Protein AF-A0A9K3CWW4-F1 (afdb_monomer_lite)

Structure (mmCIF, N/CA/C/O backbone):
data_AF-A0A9K3CWW4-F1
#
_entry.id   AF-A0A9K3CWW4-F1
#
loop_
_atom_site.group_PDB
_atom_site.id
_atom_site.type_symbol
_atom_site.label_atom_id
_atom_site.label_alt_id
_atom_site.label_comp_id
_atom_site.label_asym_id
_atom_site.label_entity_id
_atom_site.label_seq_id
_atom_site.pdbx_PDB_ins_code
_atom_site.Cartn_x
_atom_site.Cartn_y
_atom_site.Cartn_z
_atom_site.occupancy
_atom_site.B_iso_or_equiv
_atom_site.auth_seq_id
_atom_site.auth_comp_id
_atom_site.auth_asym_id
_atom_site.auth_atom_id
_atom_site.pdbx_PDB_model_num
ATOM 1 N N . MET A 1 1 ? 15.025 -32.535 13.071 1.00 38.44 1 MET A N 1
ATOM 2 C CA . MET A 1 1 ? 14.009 -31.467 12.970 1.00 38.44 1 MET A CA 1
ATOM 3 C C . MET A 1 1 ? 14.697 -30.156 13.315 1.00 38.44 1 MET A C 1
ATOM 5 O O . MET A 1 1 ? 15.217 -30.085 14.423 1.00 38.44 1 MET A O 1
ATOM 9 N N . PRO A 1 2 ? 14.835 -29.186 12.398 1.00 36.25 2 PRO A N 1
ATOM 10 C CA . PRO A 1 2 ? 15.478 -27.924 12.736 1.00 36.25 2 PRO A CA 1
ATOM 11 C C . PRO A 1 2 ? 14.517 -27.084 13.588 1.00 36.25 2 PRO A C 1
ATOM 13 O O . PRO A 1 2 ? 13.321 -27.015 13.307 1.00 36.25 2 PRO A O 1
ATOM 16 N N . GLY A 1 3 ? 15.049 -26.552 14.688 1.00 36.06 3 GLY A N 1
ATOM 17 C CA . GLY A 1 3 ? 14.308 -25.910 15.765 1.00 36.06 3 GLY A CA 1
ATOM 18 C C . GLY A 1 3 ? 13.859 -24.493 15.429 1.00 36.06 3 GLY A C 1
ATOM 19 O O . GLY A 1 3 ? 14.588 -23.717 14.816 1.00 36.06 3 GLY A O 1
ATOM 20 N N . SER A 1 4 ? 12.650 -24.161 15.877 1.00 43.12 4 SER A N 1
ATOM 21 C CA . SER A 1 4 ? 12.118 -22.803 15.848 1.00 43.12 4 SER A CA 1
ATOM 22 C C . SER A 1 4 ? 12.796 -21.983 16.945 1.00 43.12 4 SER A C 1
ATOM 24 O O . SER A 1 4 ? 12.594 -22.245 18.131 1.00 43.12 4 SER A O 1
ATOM 26 N N . ALA A 1 5 ? 13.607 -20.998 16.563 1.00 39.91 5 ALA A N 1
ATOM 27 C CA . ALA A 1 5 ? 14.116 -19.996 17.489 1.00 39.91 5 ALA A CA 1
ATOM 28 C C . ALA A 1 5 ? 12.947 -19.109 17.947 1.00 39.91 5 ALA A C 1
ATOM 30 O O . ALA A 1 5 ? 12.451 -18.276 17.194 1.00 39.91 5 ALA A O 1
ATOM 31 N N . VAL A 1 6 ? 12.479 -19.315 19.179 1.00 44.81 6 VAL A N 1
ATOM 32 C CA . VAL A 1 6 ? 11.601 -18.366 19.868 1.00 44.81 6 VAL A CA 1
ATOM 33 C C . VAL A 1 6 ? 12.498 -17.279 20.446 1.00 44.81 6 VAL A C 1
ATOM 35 O O . VAL A 1 6 ? 13.182 -17.496 21.443 1.00 44.81 6 VAL A O 1
ATOM 38 N N . THR A 1 7 ? 12.517 -16.107 19.820 1.00 43.84 7 THR A N 1
ATOM 39 C CA . THR A 1 7 ? 13.051 -14.899 20.449 1.00 43.84 7 THR A CA 1
ATOM 40 C C . THR A 1 7 ? 11.961 -14.327 21.353 1.00 43.84 7 THR A C 1
ATOM 42 O O . THR A 1 7 ? 11.045 -13.636 20.914 1.00 43.84 7 THR A O 1
ATOM 45 N N . SER A 1 8 ? 12.006 -14.665 22.641 1.00 48.34 8 SER A N 1
ATOM 46 C CA . SER A 1 8 ? 11.133 -14.053 23.644 1.00 48.34 8 SER A CA 1
ATOM 47 C C . SER A 1 8 ? 11.522 -12.582 23.837 1.00 48.34 8 SER A C 1
ATOM 49 O O . SER A 1 8 ? 12.513 -12.288 24.505 1.00 48.34 8 SER A O 1
ATOM 51 N N . SER A 1 9 ? 10.754 -11.659 23.254 1.00 47.38 9 SER A N 1
ATOM 52 C CA . SER A 1 9 ? 10.781 -10.238 23.628 1.00 47.38 9 SER A CA 1
ATOM 53 C C . SER A 1 9 ? 9.892 -10.025 24.864 1.00 47.38 9 SER A C 1
ATOM 55 O O . SER A 1 9 ? 8.793 -10.584 24.897 1.00 47.38 9 SER A O 1
ATOM 57 N N . PRO A 1 10 ? 10.318 -9.240 25.871 1.00 55.88 10 PRO A N 1
ATOM 58 C CA . PRO A 1 10 ? 9.553 -9.032 27.097 1.00 55.88 10 PRO A CA 1
ATOM 59 C C . PRO A 1 10 ? 8.362 -8.104 26.819 1.00 55.88 10 PRO A C 1
ATOM 61 O O . PRO A 1 10 ? 8.512 -7.107 26.117 1.00 55.88 10 PRO A O 1
ATOM 64 N N . ASP A 1 11 ? 7.185 -8.472 27.326 1.00 54.72 11 ASP A N 1
ATOM 65 C CA . ASP A 1 11 ? 5.957 -7.669 27.425 1.00 54.72 11 ASP A CA 1
ATOM 66 C C . ASP A 1 11 ? 5.716 -6.639 26.315 1.00 54.72 11 ASP A C 1
ATOM 68 O O . ASP A 1 11 ? 5.769 -5.422 26.514 1.00 54.72 11 ASP A O 1
ATOM 72 N N . THR A 1 12 ? 5.355 -7.113 25.122 1.00 59.53 12 THR A N 1
ATOM 73 C CA . THR A 1 12 ? 4.707 -6.221 24.161 1.00 59.53 12 THR A CA 1
ATOM 74 C C . THR A 1 12 ? 3.271 -5.995 24.631 1.00 59.53 12 THR A C 1
ATOM 76 O O . THR A 1 12 ? 2.384 -6.806 24.376 1.00 59.53 12 THR A O 1
ATOM 79 N N . ASN A 1 13 ? 3.015 -4.859 25.286 1.00 73.75 13 ASN A N 1
ATOM 80 C CA . ASN A 1 13 ? 1.665 -4.358 25.592 1.00 73.75 13 ASN A CA 1
ATOM 81 C C . ASN A 1 13 ? 0.868 -3.990 24.321 1.00 73.75 13 ASN A C 1
ATOM 83 O O . ASN A 1 13 ? -0.056 -3.189 24.384 1.00 73.75 13 ASN A O 1
ATOM 87 N N . LEU A 1 14 ? 1.244 -4.516 23.156 1.00 80.62 14 LEU A N 1
ATOM 88 C CA . LEU A 1 14 ? 0.654 -4.238 21.858 1.00 80.62 14 LEU A CA 1
ATOM 89 C C . LEU A 1 14 ? 0.325 -5.563 21.185 1.00 80.62 14 LEU A C 1
ATOM 91 O O . LEU A 1 14 ? 1.197 -6.406 20.980 1.00 80.62 14 LEU A O 1
ATOM 95 N N . ARG A 1 15 ? -0.936 -5.729 20.803 1.00 83.81 15 ARG A N 1
ATOM 96 C CA . ARG A 1 15 ? -1.392 -6.828 19.953 1.00 83.81 15 ARG A CA 1
ATOM 97 C C . ARG A 1 15 ? -1.888 -6.254 18.646 1.00 83.81 15 ARG A C 1
ATOM 99 O O . ARG A 1 15 ? -2.674 -5.316 18.669 1.00 83.81 15 ARG A O 1
ATOM 106 N N . VAL A 1 16 ? -1.470 -6.830 17.527 1.00 86.50 16 VAL A N 1
ATOM 107 C CA . VAL A 1 16 ? -1.938 -6.410 16.205 1.00 86.50 16 VAL A CA 1
ATOM 108 C C . VAL A 1 16 ? -2.777 -7.527 15.604 1.00 86.50 16 VAL A C 1
ATOM 110 O O . VAL A 1 16 ? -2.307 -8.654 15.475 1.00 86.50 16 VAL A O 1
ATOM 113 N N . ALA A 1 17 ? -4.020 -7.217 15.256 1.00 88.19 17 ALA A N 1
ATOM 114 C CA . ALA A 1 17 ? -4.850 -8.057 14.407 1.00 88.19 17 ALA A CA 1
ATOM 115 C C . ALA A 1 17 ? -4.706 -7.577 12.963 1.00 88.19 17 ALA A C 1
ATOM 117 O O . ALA A 1 17 ? -4.782 -6.375 12.710 1.00 88.19 17 ALA A O 1
ATOM 118 N N . LEU A 1 18 ? -4.499 -8.510 12.036 1.00 90.81 18 LEU A N 1
ATOM 119 C CA . LEU A 1 18 ? -4.387 -8.240 10.606 1.00 90.81 18 LEU A CA 1
ATOM 120 C C . LEU A 1 18 ? -5.526 -8.949 9.877 1.00 90.81 18 LEU A C 1
ATOM 122 O O . LEU A 1 18 ? -5.739 -10.143 10.078 1.00 90.81 18 LEU A O 1
ATOM 126 N N . ASP A 1 19 ? -6.221 -8.209 9.023 1.00 92.12 19 ASP A N 1
ATOM 127 C CA . ASP A 1 19 ? -7.138 -8.752 8.029 1.00 92.12 19 ASP A CA 1
ATOM 128 C C . ASP A 1 19 ? -6.464 -8.629 6.662 1.00 92.12 19 ASP A C 1
ATOM 130 O O . ASP A 1 19 ? -6.178 -7.519 6.212 1.00 92.12 19 ASP A O 1
ATOM 134 N N . LEU A 1 20 ? -6.156 -9.764 6.037 1.00 92.00 20 LEU A N 1
ATOM 135 C CA . LEU A 1 20 ? -5.507 -9.839 4.728 1.00 92.00 20 LEU A CA 1
ATOM 136 C C . LEU A 1 20 ? -6.531 -10.267 3.677 1.00 92.00 20 LEU A C 1
ATOM 138 O O . LEU A 1 20 ? -6.490 -11.381 3.153 1.00 92.00 20 LEU A O 1
ATOM 142 N N . GLY A 1 21 ? -7.481 -9.377 3.403 1.00 92.81 21 GLY A N 1
ATOM 143 C CA . GLY A 1 21 ? -8.487 -9.586 2.373 1.00 92.81 21 GLY A CA 1
ATOM 144 C C . GLY A 1 21 ? -7.905 -9.508 0.962 1.00 92.81 21 GLY A C 1
ATOM 145 O O . GLY A 1 21 ? -6.781 -9.062 0.737 1.00 92.81 21 GLY A O 1
ATOM 146 N N . THR A 1 22 ? -8.693 -9.927 -0.028 1.00 93.75 22 THR A N 1
ATOM 147 C CA . THR A 1 22 ? -8.244 -9.987 -1.429 1.00 93.75 22 THR A CA 1
ATOM 148 C C . THR A 1 22 ? -8.008 -8.605 -2.033 1.00 93.75 22 THR A C 1
ATOM 150 O O . THR A 1 22 ? -6.981 -8.375 -2.657 1.00 93.75 22 THR A O 1
ATOM 153 N N . SER A 1 23 ? -8.958 -7.680 -1.874 1.00 93.31 23 SER A N 1
ATOM 154 C CA . SER A 1 23 ? -8.845 -6.325 -2.438 1.00 93.31 23 SER A CA 1
ATOM 155 C C . SER A 1 23 ? -8.393 -5.297 -1.414 1.00 93.31 23 SER A C 1
ATOM 157 O O . SER A 1 23 ? -7.757 -4.307 -1.781 1.00 93.31 23 SER A O 1
ATOM 159 N N . PHE A 1 24 ? -8.743 -5.521 -0.148 1.00 93.00 24 PHE A N 1
ATOM 160 C CA . PHE A 1 24 ? -8.440 -4.624 0.950 1.00 93.00 24 PHE A CA 1
ATOM 161 C C . PHE A 1 24 ? -7.908 -5.404 2.145 1.00 93.00 24 PHE A C 1
ATOM 163 O O . PHE A 1 24 ? -8.464 -6.446 2.489 1.00 93.00 24 PHE A O 1
ATOM 170 N N . SER A 1 25 ? -6.902 -4.835 2.798 1.00 92.06 25 SER A N 1
ATOM 171 C CA . SER A 1 25 ? -6.378 -5.275 4.085 1.00 92.06 25 SER A CA 1
ATOM 172 C C . SER A 1 25 ? -6.669 -4.236 5.160 1.00 92.06 25 SER A C 1
ATOM 174 O O . SER A 1 25 ? -6.747 -3.034 4.886 1.00 92.06 25 SER A O 1
ATOM 176 N N . GLY A 1 26 ? -6.812 -4.699 6.394 1.00 90.69 26 GLY A N 1
ATOM 177 C CA . GLY A 1 26 ? -7.041 -3.878 7.575 1.00 90.69 26 GLY A CA 1
ATOM 178 C C . GLY A 1 26 ? -6.129 -4.292 8.720 1.00 90.69 26 GLY A C 1
ATOM 179 O O . GLY A 1 26 ? -5.570 -5.390 8.728 1.00 90.69 26 GLY A O 1
ATOM 180 N N . HIS A 1 27 ? -5.990 -3.416 9.710 1.00 88.88 27 HIS A N 1
ATOM 181 C CA . HIS A 1 27 ? -5.324 -3.776 10.952 1.00 88.88 27 HIS A CA 1
ATOM 182 C C . HIS A 1 27 ? -5.983 -3.107 12.153 1.00 88.88 27 HIS A C 1
ATOM 184 O O . HIS A 1 27 ? -6.633 -2.070 12.023 1.00 88.88 27 HIS A O 1
ATOM 190 N N . VAL A 1 28 ? -5.780 -3.697 13.328 1.00 88.69 28 VAL A N 1
ATOM 191 C CA . VAL A 1 28 ? -6.115 -3.083 14.613 1.00 88.69 28 VAL A CA 1
ATOM 192 C C . VAL A 1 28 ? -4.985 -3.344 15.598 1.00 88.69 28 VAL A C 1
ATOM 194 O O . VAL A 1 28 ? -4.604 -4.493 15.805 1.00 88.69 28 VAL A O 1
ATOM 197 N N . ILE A 1 29 ? -4.474 -2.291 16.223 1.00 86.56 29 ILE A N 1
ATOM 198 C CA . ILE A 1 29 ? -3.520 -2.328 17.328 1.00 86.56 29 ILE A CA 1
ATOM 199 C C . ILE A 1 29 ? -4.308 -2.198 18.633 1.00 86.56 29 ILE A C 1
ATOM 201 O O . ILE A 1 29 ? -5.062 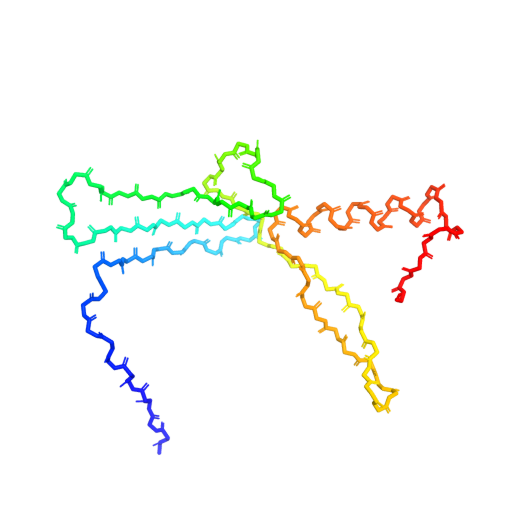-1.250 18.836 1.00 86.56 29 ILE A O 1
ATOM 205 N N . CYS A 1 30 ? -4.130 -3.156 19.528 1.00 84.25 30 CYS A N 1
ATOM 206 C CA . CYS A 1 30 ? -4.707 -3.187 20.862 1.00 84.25 30 CYS A CA 1
ATOM 207 C C . CYS A 1 30 ? -3.598 -2.982 21.892 1.00 84.25 30 CYS A C 1
ATOM 209 O O . CYS A 1 30 ? -2.637 -3.753 21.922 1.00 84.25 30 CYS A O 1
ATOM 211 N N . HIS A 1 31 ? -3.744 -1.965 22.743 1.00 83.12 31 HIS A N 1
ATOM 212 C CA . HIS A 1 31 ? -2.791 -1.657 23.805 1.00 83.12 31 HIS A CA 1
ATOM 213 C C . HIS A 1 31 ? -3.176 -2.424 25.076 1.00 83.12 31 HIS A C 1
ATOM 215 O O . HIS A 1 31 ? -3.958 -1.955 25.904 1.00 83.12 31 HIS A O 1
ATOM 221 N N . THR A 1 32 ? -2.661 -3.642 25.238 1.00 71.88 32 THR A N 1
ATOM 222 C CA . THR A 1 32 ? -2.939 -4.481 26.408 1.00 71.88 32 THR A CA 1
ATOM 223 C C . THR A 1 32 ? -2.170 -3.958 27.618 1.00 71.88 32 THR A C 1
ATOM 225 O O . THR A 1 32 ? -1.045 -4.367 27.862 1.00 71.88 32 THR A O 1
ATOM 228 N N . GLY A 1 33 ? -2.767 -3.019 28.352 1.00 70.81 33 GLY A N 1
ATOM 229 C CA . GLY A 1 33 ? -2.177 -2.394 29.543 1.00 70.81 33 GLY A CA 1
ATOM 230 C C . GLY A 1 33 ? -2.636 -0.952 29.763 1.00 70.81 33 GLY A C 1
ATOM 231 O O . GLY A 1 33 ? -2.595 -0.462 30.889 1.00 70.81 33 GLY A O 1
ATOM 232 N N . ASP A 1 34 ? -3.137 -0.300 28.714 1.00 67.00 34 ASP A N 1
ATOM 233 C CA . ASP A 1 34 ? -3.669 1.059 28.767 1.00 67.00 34 ASP A CA 1
ATOM 234 C C . ASP A 1 34 ? -5.203 1.006 28.899 1.00 67.00 34 ASP A C 1
ATOM 236 O O . ASP A 1 34 ? -5.904 0.498 28.022 1.00 67.00 34 ASP A O 1
ATOM 240 N N . LYS A 1 35 ? -5.750 1.464 30.035 1.00 64.81 35 LYS A N 1
ATOM 241 C CA . LYS A 1 35 ? -7.201 1.389 30.308 1.00 64.81 35 LYS A CA 1
ATOM 242 C C . LYS A 1 35 ? -8.013 2.344 29.428 1.00 64.81 35 LYS A C 1
ATOM 244 O O . LYS A 1 35 ? -9.194 2.073 29.185 1.00 64.81 35 LYS A O 1
ATOM 249 N N . ASP A 1 36 ? -7.367 3.394 28.923 1.00 67.31 36 ASP A N 1
ATOM 250 C CA . ASP A 1 36 ? -8.016 4.517 28.245 1.00 67.31 36 ASP A CA 1
ATOM 251 C C . ASP A 1 36 ? -7.803 4.501 26.722 1.00 67.31 36 ASP A C 1
ATOM 253 O O . ASP A 1 36 ? -8.546 5.151 25.985 1.00 67.31 36 ASP A O 1
ATOM 257 N N . LYS A 1 37 ? -6.854 3.699 26.216 1.00 61.16 37 LYS A N 1
ATOM 258 C CA . LYS A 1 37 ? -6.599 3.517 24.778 1.00 61.16 37 LYS A CA 1
ATOM 259 C C . LYS A 1 37 ? -6.847 2.083 24.349 1.00 61.16 37 LYS A C 1
ATOM 261 O O . LYS A 1 37 ? -5.964 1.235 24.388 1.00 61.16 37 LYS A O 1
ATOM 266 N N . LYS A 1 38 ? -8.081 1.799 23.935 1.00 67.44 38 LYS A N 1
ATOM 267 C CA . LYS A 1 38 ? -8.485 0.413 23.684 1.00 67.44 38 LYS A CA 1
ATOM 268 C C . LYS A 1 38 ? -8.062 -0.117 22.317 1.00 67.44 38 LYS A C 1
ATOM 270 O O . LYS A 1 38 ? -7.646 -1.268 22.263 1.00 67.4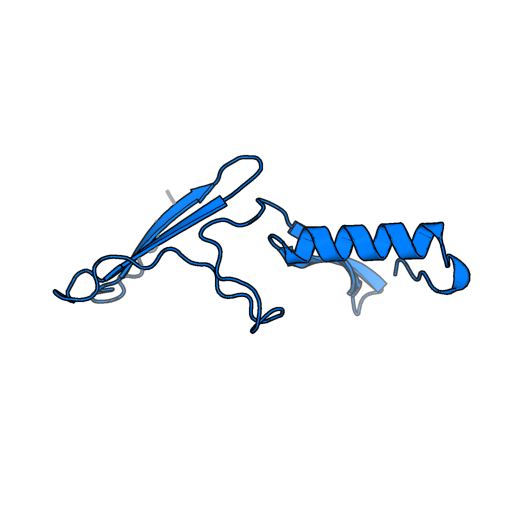4 38 LYS A O 1
ATOM 275 N N . LEU A 1 39 ? -8.163 0.663 21.236 1.00 76.06 39 LEU A N 1
ATOM 276 C CA . LEU A 1 39 ? -7.906 0.180 19.871 1.00 76.06 39 LEU A CA 1
ATOM 277 C C . LEU A 1 39 ? -7.496 1.329 18.928 1.00 76.06 39 LEU A C 1
ATOM 279 O O . LEU A 1 39 ? -8.171 2.355 18.888 1.00 76.06 39 LEU A O 1
ATOM 283 N N . GLU A 1 40 ? -6.450 1.129 18.126 1.00 83.06 40 GLU A N 1
ATOM 284 C CA . GLU A 1 40 ? -6.075 1.986 16.991 1.00 83.06 40 GLU A CA 1
ATOM 285 C C . GLU A 1 40 ? -6.209 1.180 15.694 1.00 83.06 40 GLU A C 1
ATOM 287 O O . GLU A 1 40 ? -5.681 0.080 15.604 1.00 83.06 40 GLU A O 1
ATOM 292 N N . ALA A 1 41 ? -6.923 1.688 14.688 1.00 81.62 41 ALA A N 1
ATOM 293 C CA . ALA A 1 41 ? -7.251 0.911 13.483 1.00 81.62 41 ALA A CA 1
ATOM 294 C C . ALA A 1 41 ? -6.994 1.664 12.173 1.00 81.62 41 ALA A C 1
ATOM 296 O O . ALA A 1 41 ? -7.531 1.291 11.136 1.00 81.62 41 ALA A O 1
ATOM 297 N N . PHE A 1 42 ? -6.239 2.762 12.208 1.00 80.94 42 PHE A N 1
ATOM 298 C CA . PHE A 1 42 ? -6.073 3.656 11.065 1.00 80.94 42 PHE A CA 1
ATOM 299 C C . PHE A 1 42 ? -4.661 3.594 10.492 1.00 80.94 42 PHE A C 1
ATOM 301 O O . PHE A 1 42 ? -3.677 3.668 11.224 1.00 80.94 42 PHE A O 1
ATOM 308 N N . TYR A 1 43 ? -4.559 3.524 9.166 1.00 72.94 43 TYR A N 1
ATOM 309 C CA . TYR A 1 43 ? -3.282 3.632 8.471 1.00 72.94 43 TYR A CA 1
ATOM 310 C C . TYR A 1 43 ? -2.787 5.083 8.469 1.00 72.94 43 TYR A C 1
ATOM 312 O O . TYR A 1 43 ? -3.537 6.010 8.153 1.00 72.94 43 TYR A O 1
ATOM 320 N N . LYS A 1 44 ? -1.500 5.260 8.784 1.00 71.88 44 LYS A N 1
ATOM 321 C CA . LYS A 1 44 ? -0.757 6.510 8.592 1.00 71.88 44 LYS A CA 1
ATOM 322 C C . LYS A 1 44 ? 0.237 6.307 7.454 1.00 71.88 44 LYS A C 1
ATOM 324 O O . LYS A 1 44 ? 1.144 5.489 7.566 1.00 71.88 44 LYS A O 1
ATOM 329 N N . TRP A 1 45 ? 0.045 7.047 6.373 1.00 67.81 45 TRP A N 1
ATOM 330 C CA . TRP A 1 45 ? 0.874 6.986 5.173 1.00 67.81 45 TRP A CA 1
ATOM 331 C C . TRP A 1 45 ? 1.965 8.053 5.264 1.00 67.81 45 TRP A C 1
ATOM 333 O O . TRP A 1 45 ? 1.652 9.239 5.366 1.00 67.81 45 TRP A O 1
ATOM 343 N N . THR A 1 46 ? 3.239 7.654 5.266 1.00 68.06 46 THR A N 1
ATOM 344 C CA . THR A 1 46 ? 4.376 8.593 5.351 1.00 68.06 46 THR A CA 1
ATOM 345 C C . THR A 1 46 ? 4.507 9.460 4.101 1.00 68.06 46 THR A C 1
ATOM 347 O O . THR A 1 46 ? 4.911 10.615 4.193 1.00 68.06 46 THR A O 1
ATOM 350 N N . ASP A 1 47 ? 4.114 8.927 2.949 1.00 68.31 47 ASP A N 1
ATOM 351 C CA . ASP A 1 47 ? 4.069 9.593 1.648 1.00 68.31 47 ASP A CA 1
ATOM 352 C C . ASP A 1 47 ? 2.816 10.468 1.458 1.00 68.31 47 ASP A C 1
ATOM 354 O O . ASP A 1 47 ? 2.746 11.269 0.525 1.00 68.31 47 ASP A O 1
ATOM 358 N N . GLN A 1 48 ? 1.819 10.342 2.343 1.00 64.94 48 GLN A N 1
ATOM 359 C CA . GLN A 1 48 ? 0.583 11.133 2.315 1.00 64.94 48 GLN A CA 1
ATOM 360 C C . GLN A 1 48 ? 0.173 11.603 3.722 1.00 64.94 48 GLN A C 1
ATOM 362 O O . GLN A 1 48 ? -0.901 11.234 4.214 1.00 64.94 48 GLN A O 1
ATOM 367 N N . PRO A 1 49 ? 0.983 12.465 4.367 1.00 67.12 49 PRO A N 1
ATOM 368 C CA . PRO A 1 49 ? 0.785 12.874 5.761 1.00 67.12 49 PRO A CA 1
ATOM 369 C C . PRO A 1 49 ? -0.521 13.650 6.005 1.00 67.12 49 PRO A C 1
ATOM 371 O O . PRO A 1 49 ? -1.009 13.684 7.130 1.00 67.12 49 PRO A O 1
ATOM 374 N N . ASN A 1 50 ? -1.107 14.234 4.952 1.00 69.25 50 ASN A N 1
ATOM 375 C CA . ASN A 1 50 ? -2.355 15.005 5.009 1.00 69.25 50 ASN A CA 1
ATOM 376 C C . ASN A 1 50 ? -3.591 14.211 4.540 1.00 69.25 50 ASN A C 1
ATOM 378 O O . ASN A 1 50 ? -4.664 14.790 4.378 1.00 69.25 50 ASN A O 1
ATOM 382 N N . SER A 1 51 ? -3.454 12.912 4.259 1.00 66.88 51 SER A N 1
ATOM 383 C CA . SER A 1 51 ? -4.583 12.087 3.819 1.00 66.88 51 SER A CA 1
ATOM 384 C C . SER A 1 51 ? -5.546 11.789 4.969 1.00 66.88 51 SER A C 1
ATOM 386 O O . SER A 1 51 ? -5.150 11.662 6.130 1.00 66.88 51 SER A O 1
ATOM 388 N N . THR A 1 52 ? -6.838 11.665 4.651 1.00 69.00 52 THR A N 1
ATOM 389 C CA . THR A 1 52 ? -7.824 11.158 5.608 1.00 69.00 52 THR A CA 1
ATOM 390 C C . THR A 1 52 ? -7.391 9.771 6.069 1.00 69.00 52 THR A C 1
ATOM 392 O O . THR A 1 52 ? -7.205 8.867 5.256 1.00 69.00 52 THR A O 1
ATOM 395 N N . GLN A 1 53 ? -7.247 9.605 7.380 1.00 70.50 53 GLN A N 1
ATOM 396 C CA . GLN A 1 53 ? -6.940 8.319 7.988 1.00 70.50 53 GLN A CA 1
ATOM 397 C C . GLN A 1 53 ? -8.019 7.296 7.617 1.00 70.50 53 GLN A C 1
ATOM 399 O O . GLN A 1 53 ? -9.192 7.464 7.946 1.00 70.50 53 GLN A O 1
ATOM 404 N N . TYR A 1 54 ? -7.617 6.233 6.923 1.00 76.94 54 TYR A N 1
ATOM 405 C CA . TYR A 1 54 ? -8.497 5.134 6.533 1.00 76.94 54 TYR A CA 1
ATOM 406 C C . TYR A 1 54 ? -8.157 3.885 7.332 1.00 76.94 54 TYR A C 1
ATOM 408 O O . TYR A 1 54 ? -6.988 3.595 7.582 1.00 76.94 54 TYR A O 1
ATOM 416 N N . CYS A 1 55 ? -9.178 3.119 7.709 1.00 81.12 55 CYS A N 1
ATOM 417 C CA . CYS A 1 55 ? -8.996 1.868 8.447 1.00 81.12 55 CYS A CA 1
ATOM 418 C C . CYS A 1 55 ? -8.638 0.662 7.567 1.00 81.12 55 CYS A C 1
ATOM 420 O O . CYS A 1 55 ? -8.442 -0.446 8.060 1.00 81.12 55 CYS A O 1
ATOM 422 N N . LYS A 1 56 ? -8.545 0.881 6.253 1.00 87.94 56 LYS A N 1
ATOM 423 C CA . LYS A 1 56 ? -8.203 -0.136 5.265 1.00 87.94 56 LYS A CA 1
ATOM 424 C C . LYS A 1 56 ? -7.247 0.406 4.216 1.00 87.94 56 LYS A C 1
ATOM 426 O O . LYS A 1 56 ? -7.252 1.596 3.891 1.00 87.94 56 LYS A O 1
ATOM 431 N N . THR A 1 57 ? -6.479 -0.499 3.643 1.00 89.44 57 THR A N 1
ATOM 432 C CA . THR A 1 57 ? -5.606 -0.252 2.504 1.00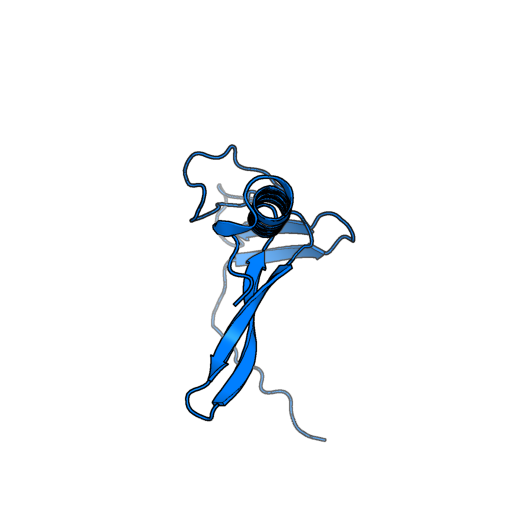 89.44 57 THR A CA 1
ATOM 433 C C . THR A 1 57 ? -5.852 -1.267 1.407 1.00 89.44 57 THR A C 1
ATOM 435 O O . THR A 1 57 ? -6.440 -2.308 1.676 1.00 89.44 57 THR A O 1
ATOM 438 N N . HIS A 1 58 ? -5.420 -0.992 0.179 1.00 91.31 58 HIS A N 1
ATOM 439 C CA . HIS A 1 58 ? -5.427 -2.024 -0.850 1.00 91.31 58 HIS A CA 1
ATOM 440 C C . HIS A 1 58 ? -4.429 -3.136 -0.542 1.00 91.31 58 HIS A C 1
ATOM 442 O O . HIS A 1 58 ? -3.304 -2.887 -0.112 1.00 91.31 58 HIS A O 1
ATOM 448 N N . THR A 1 59 ? -4.820 -4.367 -0.838 1.00 94.12 59 THR A N 1
ATOM 449 C CA . THR A 1 59 ? -3.908 -5.513 -0.815 1.00 94.12 59 THR A CA 1
ATOM 450 C C . THR A 1 59 ? -3.087 -5.508 -2.103 1.00 94.1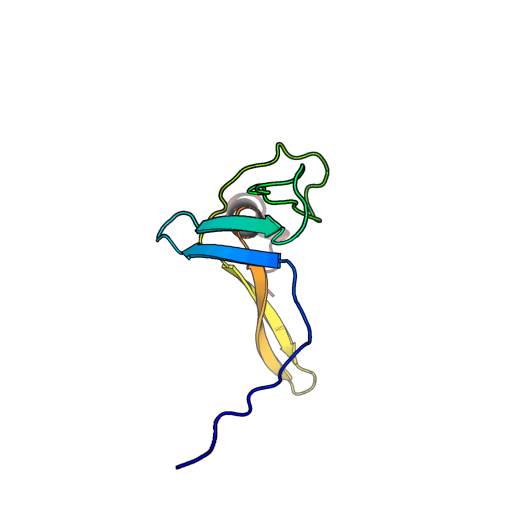2 59 THR A C 1
ATOM 452 O O . THR A 1 59 ? -3.339 -6.279 -3.023 1.00 94.12 59 THR A O 1
ATOM 455 N N . ALA A 1 60 ? -2.158 -4.558 -2.212 1.00 92.81 60 ALA A N 1
ATOM 456 C CA . ALA A 1 60 ? -1.395 -4.306 -3.429 1.00 92.81 60 ALA A CA 1
ATOM 457 C C . ALA A 1 60 ? 0.067 -3.965 -3.123 1.00 92.81 60 ALA A C 1
ATOM 459 O O . ALA A 1 60 ? 0.363 -3.298 -2.128 1.00 92.81 60 ALA A O 1
ATOM 460 N N . LEU A 1 61 ? 0.951 -4.389 -4.025 1.00 93.38 61 LEU A N 1
ATOM 461 C CA . LEU A 1 61 ? 2.372 -4.055 -4.075 1.00 93.38 61 LEU A CA 1
ATOM 462 C C . LEU A 1 61 ? 2.701 -3.560 -5.486 1.00 93.38 61 LEU A C 1
ATOM 464 O O . LEU A 1 61 ? 2.157 -4.078 -6.461 1.00 93.38 61 LEU A O 1
ATOM 468 N N . PHE A 1 62 ? 3.578 -2.568 -5.582 1.00 93.06 62 PHE A N 1
ATOM 469 C CA . PHE A 1 62 ? 4.154 -2.094 -6.835 1.00 93.06 62 PHE A CA 1
ATOM 470 C C . PHE A 1 62 ? 5.652 -2.374 -6.807 1.00 93.06 62 PHE A C 1
ATOM 472 O O . PHE A 1 62 ? 6.303 -2.109 -5.793 1.00 93.06 62 PHE A O 1
ATOM 479 N N . TYR A 1 63 ? 6.162 -2.938 -7.897 1.00 93.56 63 TYR A N 1
ATOM 480 C CA . TYR A 1 63 ? 7.560 -3.313 -8.038 1.00 93.56 63 TYR A CA 1
ATOM 481 C C . TYR A 1 63 ? 8.205 -2.463 -9.122 1.00 93.56 63 TYR A C 1
ATOM 483 O O . TYR A 1 63 ? 7.597 -2.253 -10.170 1.00 93.56 63 TYR A O 1
ATOM 491 N N . GLU A 1 64 ? 9.430 -2.028 -8.863 1.00 91.31 64 GLU A N 1
ATOM 492 C CA . GLU A 1 64 ? 10.286 -1.354 -9.838 1.00 91.31 64 GLU A CA 1
ATOM 493 C C . GLU A 1 64 ? 11.513 -2.218 -10.118 1.00 91.31 64 GLU A C 1
ATOM 495 O O . GLU A 1 64 ? 11.932 -3.031 -9.279 1.00 91.31 64 GLU A O 1
ATOM 500 N N . GLU A 1 65 ? 12.032 -2.058 -11.329 1.00 92.06 65 GLU A N 1
ATOM 501 C CA . GLU A 1 65 ? 13.262 -2.680 -11.783 1.00 92.06 65 GLU A CA 1
ATOM 502 C C . GLU A 1 65 ? 14.458 -1.872 -11.263 1.00 92.06 65 GLU A C 1
ATOM 504 O O . GLU A 1 65 ? 14.416 -0.647 -11.218 1.00 92.06 65 GLU A O 1
ATOM 509 N N . PHE A 1 66 ? 15.512 -2.551 -10.817 1.00 89.00 66 PHE A N 1
ATOM 510 C CA . PHE A 1 66 ? 16.753 -1.920 -10.383 1.00 89.00 66 PHE A CA 1
ATOM 511 C C . PHE A 1 66 ? 17.945 -2.646 -10.991 1.00 89.00 66 PHE A C 1
ATOM 513 O O . PHE A 1 66 ? 18.063 -3.871 -10.878 1.00 89.00 66 PHE A O 1
ATOM 520 N N . ASP A 1 67 ? 18.878 -1.874 -11.541 1.00 91.25 67 ASP A N 1
ATOM 521 C CA . ASP A 1 67 ? 20.181 -2.385 -11.938 1.00 91.25 67 ASP A CA 1
ATOM 522 C C . ASP A 1 67 ? 20.999 -2.807 -10.714 1.00 91.25 67 ASP A C 1
ATOM 524 O O . ASP A 1 67 ? 21.126 -2.095 -9.712 1.00 91.25 67 ASP A O 1
ATOM 528 N N . THR A 1 68 ? 21.602 -3.985 -10.809 1.00 88.69 68 THR A N 1
ATOM 529 C CA . THR A 1 68 ? 22.575 -4.476 -9.834 1.00 88.69 68 THR A CA 1
ATOM 530 C C . THR A 1 68 ? 23.993 -4.165 -10.300 1.00 88.69 68 THR A C 1
ATOM 532 O O . THR A 1 68 ? 24.289 -4.165 -11.495 1.00 88.69 68 THR A O 1
ATOM 535 N N . GLU A 1 69 ? 24.917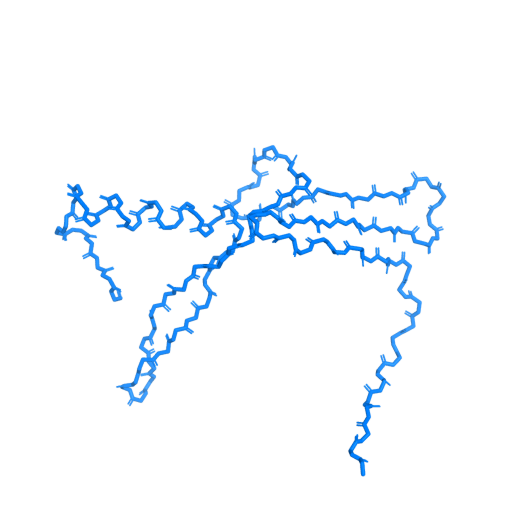 -3.979 -9.352 1.00 83.69 69 GLU A N 1
ATOM 536 C CA . GLU A 1 69 ? 26.329 -3.655 -9.631 1.00 83.69 69 GLU A CA 1
ATOM 537 C C . GLU A 1 69 ? 27.048 -4.701 -10.518 1.00 83.69 69 GLU A C 1
ATOM 539 O O . GLU A 1 69 ? 28.115 -4.424 -11.061 1.00 83.69 69 GLU A O 1
ATOM 544 N N . GLY A 1 70 ? 26.463 -5.893 -10.705 1.00 84.69 70 GLY A N 1
ATOM 545 C CA . GLY A 1 70 ? 26.965 -6.958 -11.579 1.00 84.69 70 GLY A CA 1
ATOM 546 C C . GLY A 1 70 ? 26.331 -7.031 -12.975 1.00 84.69 70 GLY A C 1
ATOM 547 O O . GLY A 1 70 ? 26.572 -8.014 -13.675 1.00 84.69 70 GLY A O 1
ATOM 548 N N . GLY A 1 71 ? 25.514 -6.051 -13.379 1.00 84.94 71 GLY A N 1
ATOM 549 C CA . GLY A 1 71 ? 24.833 -6.041 -14.682 1.00 84.94 71 GLY A CA 1
ATOM 550 C C . GLY A 1 71 ? 23.623 -6.978 -14.770 1.00 84.94 71 GLY A C 1
ATOM 551 O O . GLY A 1 71 ? 23.268 -7.428 -15.857 1.00 84.94 71 GLY A O 1
ATOM 552 N N . GLY A 1 72 ? 23.023 -7.316 -13.627 1.00 86.88 72 GLY A N 1
ATOM 553 C CA . GLY A 1 72 ? 21.749 -8.032 -13.545 1.00 86.88 72 GLY A CA 1
ATOM 554 C C . GLY A 1 72 ? 20.602 -7.122 -13.109 1.00 86.88 72 GLY A C 1
ATOM 555 O O . GLY A 1 72 ? 20.834 -6.070 -12.522 1.00 86.88 72 GLY A O 1
ATOM 556 N N . THR A 1 73 ? 19.377 -7.583 -13.320 1.00 91.62 73 THR A N 1
ATOM 557 C CA . THR A 1 73 ? 18.148 -6.919 -12.874 1.00 91.62 73 THR A CA 1
ATOM 558 C C . THR A 1 73 ? 17.673 -7.470 -11.526 1.00 91.62 73 THR A C 1
ATOM 560 O O . THR A 1 73 ? 17.603 -8.689 -11.341 1.00 91.62 73 THR A O 1
ATOM 563 N N . GLU A 1 74 ? 17.241 -6.593 -10.618 1.00 93.62 74 GLU A N 1
ATOM 564 C CA . GLU A 1 74 ? 16.496 -6.945 -9.406 1.00 93.62 74 GLU A CA 1
ATOM 565 C C . GLU A 1 74 ? 15.144 -6.218 -9.355 1.00 93.62 74 GLU A C 1
ATOM 567 O O . GLU A 1 74 ? 15.076 -5.004 -9.503 1.00 93.62 74 GLU A O 1
ATOM 572 N N . TRP A 1 75 ? 14.060 -6.947 -9.078 1.00 93.12 75 TRP A N 1
ATOM 573 C CA . TRP A 1 75 ? 12.741 -6.355 -8.838 1.00 93.12 75 TRP A CA 1
ATOM 574 C C . TRP A 1 75 ? 12.531 -6.116 -7.347 1.00 93.12 75 TRP A C 1
ATOM 576 O O . TRP A 1 75 ? 12.542 -7.066 -6.559 1.00 93.12 75 TRP A O 1
ATOM 586 N N . ARG A 1 76 ? 12.270 -4.868 -6.950 1.00 93.31 76 ARG A N 1
ATOM 587 C CA . ARG A 1 76 ? 12.020 -4.516 -5.544 1.00 93.31 76 ARG A CA 1
ATOM 588 C C . ARG A 1 76 ? 10.645 -3.901 -5.382 1.00 93.31 76 ARG A C 1
ATOM 590 O O . ARG A 1 76 ? 10.229 -3.073 -6.183 1.00 93.31 76 ARG A O 1
ATOM 597 N N . ALA A 1 77 ? 9.944 -4.298 -4.323 1.00 91.88 77 ALA A N 1
ATOM 598 C CA . ALA A 1 77 ? 8.697 -3.646 -3.948 1.00 91.88 77 ALA A CA 1
ATOM 599 C C . ALA A 1 77 ? 9.010 -2.228 -3.449 1.00 91.88 77 ALA A C 1
ATOM 601 O O . ALA A 1 77 ? 9.682 -2.070 -2.430 1.00 91.88 77 ALA A O 1
ATOM 602 N N . THR A 1 78 ? 8.520 -1.212 -4.156 1.00 91.38 78 THR A N 1
ATOM 603 C CA . THR A 1 78 ? 8.768 0.205 -3.839 1.00 91.38 78 THR A CA 1
ATOM 604 C C . THR A 1 78 ? 7.567 0.867 -3.186 1.00 91.38 78 THR A C 1
ATOM 606 O O . THR A 1 78 ? 7.723 1.718 -2.312 1.00 91.38 78 THR A O 1
ATOM 609 N N . HIS A 1 79 ? 6.357 0.424 -3.538 1.00 89.94 79 HIS A N 1
ATOM 610 C CA . HIS A 1 79 ? 5.117 0.960 -2.986 1.00 89.94 79 HIS A CA 1
ATOM 611 C C . HIS A 1 79 ? 4.151 -0.158 -2.593 1.00 89.94 79 HIS A C 1
ATOM 613 O O . HIS A 1 79 ? 4.172 -1.265 -3.130 1.00 89.94 79 HIS A O 1
ATOM 619 N N . TRP A 1 80 ? 3.252 0.145 -1.661 1.00 89.44 80 TRP A N 1
ATOM 620 C CA . TRP A 1 80 ? 2.210 -0.767 -1.194 1.00 89.44 80 TRP A CA 1
ATOM 621 C C . TRP A 1 80 ? 0.898 -0.013 -0.976 1.00 89.44 80 TRP A C 1
ATOM 623 O O . TRP A 1 80 ? 0.864 1.222 -0.936 1.00 89.44 80 TRP A O 1
ATOM 633 N N . GLY A 1 81 ? -0.208 -0.741 -0.847 1.00 89.44 81 GLY A N 1
ATOM 634 C CA . GLY A 1 81 ? -1.489 -0.137 -0.499 1.00 89.44 81 GLY A CA 1
ATOM 635 C C . GLY A 1 81 ? -2.006 0.850 -1.543 1.00 89.44 81 GLY A C 1
ATOM 636 O O . GLY A 1 81 ? -1.914 0.631 -2.751 1.00 89.44 81 GLY A O 1
ATOM 637 N N . TRP A 1 82 ? -2.546 1.973 -1.071 1.00 86.25 82 TRP A N 1
ATOM 638 C CA . TRP A 1 82 ? -2.992 3.071 -1.934 1.00 86.25 82 TRP A CA 1
ATOM 639 C C . TRP A 1 82 ? -1.857 3.683 -2.763 1.00 86.25 82 TRP A C 1
ATOM 641 O O . TRP A 1 82 ? -2.087 4.126 -3.889 1.00 86.25 82 TRP A O 1
ATOM 651 N N . SER A 1 83 ? -0.631 3.675 -2.234 1.00 86.50 83 SER A N 1
ATOM 652 C CA . SER A 1 83 ? 0.543 4.206 -2.928 1.00 86.50 83 SER A CA 1
ATOM 653 C C . SER A 1 83 ? 0.930 3.344 -4.135 1.00 86.50 83 SER A C 1
ATOM 655 O O . SER A 1 83 ? 1.275 3.871 -5.192 1.00 86.50 83 SER A O 1
ATOM 657 N N . ALA A 1 84 ? 0.755 2.020 -4.044 1.00 91.12 84 ALA A N 1
ATOM 658 C CA . ALA A 1 84 ? 0.954 1.115 -5.178 1.00 91.12 84 ALA A CA 1
ATOM 659 C C . ALA A 1 84 ? -0.015 1.404 -6.336 1.00 91.12 84 ALA A C 1
ATOM 661 O O . ALA A 1 84 ? 0.403 1.478 -7.489 1.00 91.12 84 ALA A O 1
ATOM 662 N N . LEU A 1 85 ? -1.301 1.634 -6.044 1.00 89.44 85 LEU A N 1
ATOM 663 C CA . LEU A 1 85 ? -2.277 1.985 -7.082 1.00 89.44 85 LEU A CA 1
ATOM 664 C C . LEU A 1 85 ? -2.001 3.348 -7.715 1.00 89.44 85 LEU A C 1
ATOM 666 O O . LEU A 1 85 ? -2.159 3.505 -8.925 1.00 89.44 85 LEU A O 1
ATOM 670 N N . LYS A 1 86 ? -1.578 4.332 -6.915 1.00 88.81 86 LYS A N 1
ATOM 671 C CA . LYS A 1 86 ? -1.171 5.644 -7.427 1.00 88.81 86 LYS A CA 1
ATOM 672 C C . LYS A 1 86 ? 0.034 5.519 -8.363 1.00 88.81 86 LYS A C 1
ATOM 674 O O . LYS A 1 86 ? 0.027 6.132 -9.427 1.00 88.81 86 LYS A O 1
ATOM 679 N N . SER A 1 87 ? 1.017 4.703 -7.993 1.00 90.69 87 SER A N 1
ATOM 680 C CA . SER A 1 87 ? 2.209 4.446 -8.809 1.00 90.69 87 SER A CA 1
ATOM 681 C C . SER A 1 87 ? 1.850 3.759 -10.121 1.00 90.69 87 SER A C 1
ATOM 683 O O . SER A 1 87 ? 2.251 4.238 -11.179 1.00 90.69 87 SER A O 1
ATOM 685 N N . LEU A 1 88 ? 0.997 2.730 -10.081 1.00 90.88 88 LEU A N 1
ATOM 686 C CA . LEU A 1 88 ? 0.471 2.086 -11.285 1.00 90.88 88 LEU A CA 1
ATOM 687 C C . LEU A 1 88 ? -0.263 3.083 -12.191 1.00 90.88 88 LEU A C 1
ATOM 689 O O . LEU A 1 88 ? -0.030 3.111 -13.397 1.00 90.88 88 LEU A O 1
ATOM 693 N N . HIS A 1 89 ? -1.135 3.917 -11.619 1.00 90.69 89 HIS A N 1
ATOM 694 C CA . HIS A 1 89 ? -1.862 4.932 -12.378 1.00 90.69 89 HIS A CA 1
ATOM 695 C C . HIS A 1 89 ? -0.913 5.926 -13.054 1.00 90.69 89 HIS A C 1
ATOM 697 O O . HIS A 1 89 ? -1.111 6.243 -14.223 1.00 90.69 89 HIS A O 1
ATOM 703 N N . LEU A 1 90 ? 0.121 6.390 -12.347 1.00 89.56 90 LEU A N 1
ATOM 704 C CA . LEU A 1 90 ? 1.108 7.314 -12.897 1.00 89.56 90 LEU A CA 1
ATOM 705 C C . LEU A 1 90 ? 1.903 6.677 -14.043 1.00 89.56 90 LEU A C 1
ATOM 707 O O . LEU A 1 90 ? 2.027 7.298 -15.095 1.00 89.56 90 LEU A O 1
ATOM 711 N N . HIS A 1 91 ? 2.373 5.436 -13.873 1.00 88.62 91 HIS A N 1
ATOM 712 C CA . HIS A 1 91 ? 3.101 4.708 -14.917 1.00 88.62 91 HIS A CA 1
ATOM 713 C C . HIS A 1 91 ? 2.237 4.513 -16.166 1.00 88.62 91 HIS A C 1
ATOM 715 O O . HIS A 1 91 ? 2.667 4.832 -17.271 1.00 88.62 91 HIS A O 1
ATOM 721 N N . LEU A 1 92 ? 0.986 4.069 -15.996 1.00 88.88 92 LEU A N 1
ATOM 722 C CA . LEU A 1 92 ? 0.049 3.909 -17.110 1.00 88.88 92 LEU A CA 1
ATOM 723 C C . LEU A 1 92 ? -0.281 5.245 -17.781 1.00 88.88 92 LEU A C 1
ATOM 725 O O . LEU A 1 92 ? -0.368 5.310 -19.004 1.00 88.88 92 LEU A O 1
ATOM 729 N N . HIS A 1 93 ? -0.468 6.311 -17.000 1.00 89.56 93 HIS A N 1
ATOM 730 C CA . HIS A 1 93 ? -0.752 7.629 -17.549 1.00 89.56 93 HIS A CA 1
ATOM 731 C C . HIS A 1 93 ? 0.420 8.132 -18.392 1.00 89.56 93 HIS A C 1
ATOM 733 O O . HIS A 1 93 ? 0.204 8.488 -19.544 1.00 89.56 93 HIS A O 1
ATOM 739 N N . LEU A 1 94 ? 1.647 8.099 -17.862 1.00 88.81 94 LEU A N 1
ATOM 740 C CA . LEU A 1 94 ? 2.847 8.538 -18.578 1.00 88.81 94 LEU A CA 1
ATOM 741 C C . LEU A 1 94 ? 3.091 7.718 -19.847 1.00 88.81 94 LEU A C 1
ATOM 743 O O . LEU A 1 94 ? 3.309 8.302 -20.905 1.00 88.81 94 LEU A O 1
ATOM 747 N N . ALA A 1 95 ? 2.962 6.391 -19.773 1.00 86.69 95 ALA A N 1
ATOM 748 C CA . ALA A 1 95 ? 3.116 5.516 -20.932 1.00 86.69 95 ALA A CA 1
ATOM 749 C C . ALA A 1 95 ? 2.125 5.847 -22.066 1.00 86.69 95 ALA A C 1
ATOM 751 O O . ALA A 1 95 ? 2.453 5.700 -23.241 1.00 86.69 95 ALA A O 1
ATOM 752 N N . VAL A 1 96 ? 0.916 6.310 -21.727 1.00 89.69 96 VAL A N 1
ATOM 753 C CA . VAL A 1 96 ? -0.135 6.631 -22.705 1.00 89.69 96 VAL A CA 1
ATOM 754 C C . VAL A 1 96 ? -0.062 8.080 -23.194 1.00 89.69 96 VAL A C 1
ATOM 756 O O . VAL A 1 96 ? -0.240 8.327 -24.385 1.00 89.69 96 VAL A O 1
ATOM 759 N N . THR A 1 97 ? 0.150 9.052 -22.304 1.00 90.94 97 THR A N 1
ATOM 760 C CA . THR A 1 97 ? -0.004 10.485 -22.620 1.00 90.94 97 THR A CA 1
ATOM 761 C C . THR A 1 97 ? 1.310 11.199 -22.901 1.00 90.94 97 THR A C 1
ATOM 763 O O . THR A 1 97 ? 1.306 12.225 -23.580 1.00 90.94 97 THR A O 1
ATOM 766 N N . ALA A 1 98 ? 2.430 10.667 -22.416 1.00 84.12 98 ALA A N 1
ATOM 767 C CA . ALA A 1 98 ? 3.750 11.256 -22.586 1.00 84.12 98 ALA A CA 1
ATOM 768 C C . ALA A 1 98 ? 4.835 10.169 -22.712 1.00 84.12 98 ALA A C 1
ATOM 770 O O . ALA A 1 98 ? 5.761 10.135 -21.901 1.00 84.12 98 ALA A O 1
ATOM 771 N N . PRO A 1 99 ? 4.770 9.294 -23.736 1.00 81.81 99 PRO A N 1
ATOM 772 C CA . PRO A 1 99 ? 5.680 8.154 -23.865 1.00 81.81 99 PRO A CA 1
ATOM 773 C C . PRO A 1 99 ? 7.155 8.562 -23.980 1.00 81.81 99 PRO A C 1
ATOM 775 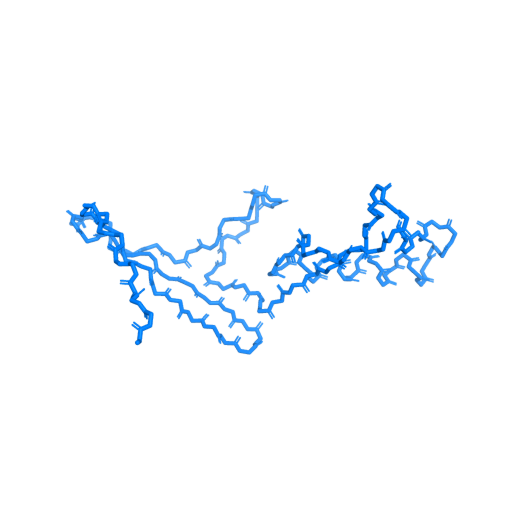O O . PRO A 1 99 ? 8.029 7.796 -23.606 1.00 81.81 99 PRO A O 1
ATOM 778 N N . SER A 1 100 ? 7.454 9.783 -24.438 1.00 83.75 100 SER A N 1
ATOM 779 C CA . SER A 1 100 ? 8.822 10.323 -24.469 1.00 83.75 100 SER A CA 1
ATOM 780 C C . SER A 1 100 ? 9.394 10.674 -23.091 1.00 83.75 100 SER A C 1
ATOM 782 O O . SER A 1 100 ? 10.582 10.950 -22.986 1.00 83.75 100 SER A O 1
ATOM 784 N N . LEU A 1 101 ? 8.545 10.754 -22.065 1.00 76.38 101 LEU A N 1
ATOM 785 C CA . LEU A 1 101 ? 8.915 11.006 -20.669 1.00 76.38 101 LEU A CA 1
ATOM 786 C C . LEU A 1 101 ? 8.788 9.743 -19.809 1.00 76.38 101 LEU A C 1
ATOM 788 O O . LEU A 1 101 ? 9.024 9.803 -18.605 1.00 76.38 101 LEU A O 1
ATOM 792 N N . TYR A 1 102 ? 8.363 8.630 -20.406 1.00 78.00 102 TYR A N 1
ATOM 793 C CA . TYR A 1 102 ? 8.229 7.359 -19.722 1.00 78.00 102 TYR A CA 1
ATOM 794 C C . TYR A 1 102 ? 9.524 6.567 -19.881 1.00 78.00 102 TYR A C 1
ATOM 796 O O . TYR A 1 102 ? 9.814 6.067 -20.967 1.00 78.00 102 TYR A O 1
ATOM 804 N N . ASP A 1 103 ? 10.286 6.474 -18.795 1.00 72.31 103 ASP A N 1
ATOM 805 C CA . ASP A 1 103 ? 11.387 5.527 -18.668 1.00 72.31 103 ASP A CA 1
ATOM 806 C C . ASP A 1 103 ? 10.889 4.337 -17.831 1.00 72.31 103 ASP A C 1
ATOM 808 O O . ASP A 1 103 ? 10.539 4.530 -16.664 1.00 72.31 103 ASP A O 1
ATOM 812 N N . PRO A 1 104 ? 10.720 3.141 -18.424 1.00 63.41 104 PRO A N 1
ATOM 813 C CA . PRO A 1 104 ? 10.334 1.950 -17.678 1.00 63.41 104 PRO A CA 1
ATOM 814 C C . PRO A 1 104 ? 11.492 1.340 -16.872 1.00 63.41 104 PRO A C 1
ATOM 816 O O . PRO A 1 104 ? 11.228 0.377 -16.151 1.00 63.41 104 PRO A O 1
ATOM 819 N N . SER A 1 105 ? 12.721 1.855 -17.031 1.00 58.53 105 SER A N 1
ATOM 820 C CA . SER A 1 105 ? 13.950 1.360 -16.394 1.00 58.53 105 SER A CA 1
ATOM 821 C C . SER A 1 105 ? 14.461 2.231 -15.252 1.00 58.53 105 SER A C 1
ATOM 823 O O . SER A 1 105 ? 14.371 3.476 -15.345 1.00 58.53 105 SER A O 1
#

Foldseek 3Di:
DDDDDDPDDPDPLWDKDWDLDQFKIWIWIARNPDPVQGIDQWDQDPVCNPDDTDSIFTQDWAWAWDADPVRDIDIDGDDGTPRRVVVVVVQVCCVPPPVVPRDSD

Organism: NCBI:txid797122

Sequence (105 aa):
MPGSAVTSSPDTNLRVALDLGTSFSGHVICHTGDKDKKLEAFYKWTDQPNSTQYCKTHTALFYEEFDTEGGGTEWRATHWGWSALKSLHLHLHLAVTAPSLYDPS

Secondary structure (DSSP, 8-state):
---------S---EEEEEEE-SSEEEEEEEETT-SS---B--B--TT-TTSPPBSEEES-EEEEEEE-TTS-EEEEEEEEHHHHHHHHHHHHHHHHH-GGG----

pLDDT: mean 79.12, std 15.26, range [36.06, 94.12]

Radius of gyration: 19.48 Å; chains: 1; bounding box: 36×46×55 Å